Protein AF-A0A1J3DT11-F1 (afdb_monomer_lite)

Foldseek 3Di:
DQFPDDPPDDPVNQDDPQHGVGDDDDDVVSVVCVVPDDRRDPDCPPDDDDDDWDDLDPVDDTHDDDPVSNVCSVPPDDDDDPCPCVLPVVPDDPVPHD

Organism: Noccaea caerulescens (NCBI:txid107243)

Secondary structure (DSSP, 8-state):
--SSS-TT--TGGGEETTEE-PPPS--HHHHHHHHHPPPPPSS--SSPPP---B-SSTTS--BS--HHHHHHHHSPPPPPPTTHHHHT-TT--GGG--

Radius of gyration: 25.87 Å; chains: 1; bounding box: 50×26×64 Å

Sequence (98 aa):
RVSGIRSMATVSQAIEDDTWSLPRGRHPLLILLRNCLPSVPSGSLDSAQDTFLWRNTMDLPPGKFSAVKTWNSLHPHPPTVTWHNTVWFKDHIPKHAF

Structure (mmCIF, N/CA/C/O backbone):
data_AF-A0A1J3DT11-F1
#
_entry.id   AF-A0A1J3DT11-F1
#
loop_
_atom_site.group_PDB
_atom_site.id
_atom_site.type_symbol
_atom_site.label_atom_id
_atom_site.label_alt_id
_atom_site.label_comp_id
_atom_site.label_asym_id
_atom_site.label_entity_id
_atom_site.label_seq_id
_atom_site.pdbx_PDB_ins_code
_atom_site.Cartn_x
_atom_site.Cartn_y
_atom_site.Cartn_z
_atom_site.occupancy
_atom_site.B_iso_or_equiv
_atom_site.auth_seq_id
_atom_site.auth_comp_id
_atom_site.auth_asym_id
_atom_site.auth_atom_id
_atom_site.pdbx_PDB_model_num
ATOM 1 N N . ARG A 1 1 ? 12.671 17.622 -22.218 1.00 65.88 1 ARG A N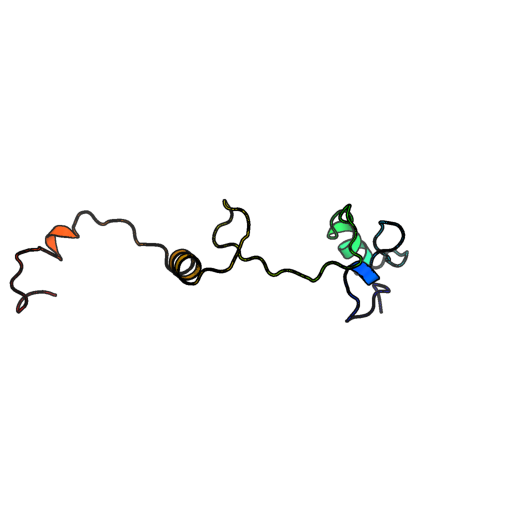 1
ATOM 2 C CA . ARG A 1 1 ? 12.029 16.651 -21.293 1.00 65.88 1 ARG A CA 1
ATOM 3 C C . ARG A 1 1 ? 13.097 15.630 -20.907 1.00 65.88 1 ARG A C 1
ATOM 5 O O . ARG A 1 1 ? 13.628 15.008 -21.811 1.00 65.88 1 ARG A O 1
ATOM 12 N N . VAL A 1 2 ? 13.497 15.534 -19.635 1.00 83.75 2 VAL A N 1
ATOM 13 C CA . VAL A 1 2 ? 14.724 14.802 -19.239 1.00 83.75 2 VAL A CA 1
ATOM 14 C C . VAL A 1 2 ? 14.531 13.281 -19.197 1.00 83.75 2 VAL A C 1
ATOM 16 O O . VAL A 1 2 ? 15.441 12.551 -19.563 1.00 83.75 2 VAL A O 1
ATOM 19 N N . SER A 1 3 ? 13.350 12.803 -18.800 1.00 85.88 3 SER A N 1
ATOM 20 C CA . SER A 1 3 ? 13.053 11.376 -18.602 1.00 85.88 3 SER A CA 1
ATOM 21 C C . SER A 1 3 ? 12.589 10.620 -19.848 1.00 85.88 3 SER A C 1
ATOM 23 O O . SER A 1 3 ? 12.342 9.431 -19.744 1.00 85.88 3 SER A O 1
ATOM 25 N N . GLY A 1 4 ? 12.392 11.270 -21.001 1.00 87.50 4 GLY A N 1
ATOM 26 C CA . GLY A 1 4 ? 11.846 10.625 -22.211 1.00 87.50 4 GLY A CA 1
ATOM 27 C C . GLY A 1 4 ? 10.359 10.227 -22.144 1.00 87.50 4 GLY A C 1
ATOM 28 O O . GLY A 1 4 ? 9.724 10.103 -23.184 1.00 87.50 4 GLY A O 1
ATOM 29 N N . ILE A 1 5 ? 9.773 10.132 -20.949 1.00 88.75 5 ILE A N 1
ATOM 30 C CA . ILE A 1 5 ? 8.385 9.705 -20.714 1.00 88.75 5 ILE A CA 1
ATOM 31 C C . ILE A 1 5 ? 7.419 10.907 -20.766 1.00 88.75 5 ILE A C 1
ATOM 33 O O . ILE A 1 5 ? 7.719 12.009 -20.279 1.00 88.75 5 ILE A O 1
ATOM 37 N N . ARG A 1 6 ? 6.236 10.723 -21.371 1.00 90.25 6 ARG A N 1
ATOM 38 C CA . ARG A 1 6 ? 5.173 11.750 -21.417 1.00 90.25 6 ARG A CA 1
ATOM 39 C C . ARG A 1 6 ? 4.565 11.947 -20.021 1.00 90.25 6 ARG A C 1
ATOM 41 O O . ARG A 1 6 ? 4.480 11.013 -19.247 1.00 90.25 6 ARG A O 1
ATOM 48 N N . SER A 1 7 ? 4.104 13.159 -19.693 1.00 88.75 7 SER A N 1
ATOM 49 C CA . SER A 1 7 ? 3.602 13.473 -18.334 1.00 88.75 7 SER A CA 1
ATOM 50 C C . SER A 1 7 ? 2.377 12.656 -17.953 1.00 88.75 7 SER A C 1
ATOM 52 O O . SER A 1 7 ? 2.155 12.443 -16.773 1.00 88.75 7 SER A O 1
ATOM 54 N N . MET A 1 8 ? 1.572 12.286 -18.946 1.00 92.38 8 MET A N 1
ATOM 55 C CA . MET A 1 8 ? 0.326 11.542 -18.777 1.00 92.38 8 MET A CA 1
ATOM 56 C C . MET A 1 8 ? 0.482 10.093 -19.263 1.00 92.38 8 MET A C 1
ATOM 58 O O . MET A 1 8 ? -0.512 9.454 -19.582 1.00 92.38 8 MET A O 1
ATOM 62 N N . ALA A 1 9 ? 1.723 9.608 -19.416 1.00 89.25 9 ALA A N 1
ATOM 63 C CA . ALA A 1 9 ? 1.952 8.208 -19.749 1.00 89.25 9 ALA A CA 1
ATOM 64 C C . ALA A 1 9 ? 1.566 7.329 -18.555 1.00 89.25 9 ALA A C 1
ATOM 66 O O . ALA A 1 9 ? 1.872 7.671 -17.410 1.00 89.25 9 ALA A O 1
ATOM 67 N N . THR A 1 10 ? 0.921 6.200 -18.829 1.00 88.62 10 THR A N 1
ATOM 68 C CA . THR A 1 10 ? 0.703 5.160 -17.819 1.00 88.62 10 THR A CA 1
ATOM 69 C C . THR A 1 10 ? 2.021 4.461 -17.487 1.00 88.62 10 THR A C 1
ATOM 71 O O . THR A 1 10 ? 3.003 4.562 -18.224 1.00 88.62 10 THR A O 1
ATOM 74 N N . VAL A 1 11 ? 2.044 3.707 -16.386 1.00 87.56 11 VAL A N 1
ATOM 75 C CA . VAL A 1 11 ? 3.207 2.876 -16.036 1.00 87.56 11 VAL A CA 1
ATOM 76 C C . VAL A 1 11 ? 3.485 1.842 -17.131 1.00 87.56 11 VAL A C 1
ATOM 78 O O . VAL A 1 11 ? 4.637 1.673 -17.513 1.00 87.56 11 VAL A O 1
ATOM 81 N N . SER A 1 12 ? 2.439 1.235 -17.707 1.00 86.88 12 SER A N 1
ATOM 82 C CA . SER A 1 12 ? 2.563 0.299 -18.834 1.00 86.88 12 SER A CA 1
ATOM 83 C C . SER A 1 12 ? 3.205 0.933 -20.069 1.00 86.88 12 SER A C 1
ATOM 85 O O . SER A 1 12 ? 4.047 0.317 -20.704 1.00 86.88 12 SER A O 1
ATOM 87 N N . GLN A 1 13 ? 2.888 2.196 -20.367 1.00 87.94 13 GLN A N 1
ATOM 88 C CA . GLN A 1 13 ? 3.496 2.944 -21.475 1.00 87.94 13 GLN A CA 1
ATOM 89 C C . GLN A 1 13 ? 4.945 3.380 -21.209 1.00 87.94 13 GLN A C 1
ATOM 91 O O . GLN A 1 13 ? 5.613 3.849 -22.129 1.00 87.94 13 GLN A O 1
ATOM 96 N N . ALA A 1 14 ? 5.414 3.296 -19.962 1.00 89.50 14 ALA A N 1
ATOM 97 C CA . ALA A 1 14 ? 6.782 3.624 -19.564 1.00 89.50 14 ALA A CA 1
ATOM 98 C C . ALA A 1 14 ? 7.690 2.382 -19.461 1.00 89.50 14 ALA A C 1
ATOM 100 O O . ALA A 1 14 ? 8.835 2.497 -19.011 1.00 89.50 14 ALA A O 1
ATOM 101 N N . ILE A 1 15 ? 7.175 1.209 -19.838 1.00 88.25 15 ILE A N 1
ATOM 102 C CA . ILE A 1 15 ? 7.877 -0.072 -19.821 1.00 88.25 15 ILE A CA 1
ATOM 103 C C . ILE A 1 15 ? 7.952 -0.601 -21.256 1.00 88.25 15 ILE A C 1
ATOM 105 O O . ILE A 1 15 ? 6.960 -0.611 -21.978 1.00 88.25 15 ILE A O 1
ATOM 109 N N . GLU A 1 16 ? 9.138 -1.044 -21.657 1.00 85.81 16 GLU A N 1
ATOM 110 C CA . GLU A 1 16 ? 9.432 -1.660 -22.951 1.00 85.81 16 GLU A CA 1
ATOM 111 C C . GLU A 1 16 ? 10.316 -2.889 -22.697 1.00 85.81 16 GLU A C 1
ATOM 113 O O . GLU A 1 16 ? 11.299 -2.797 -21.958 1.00 85.81 16 GLU A O 1
ATOM 118 N N . ASP A 1 17 ? 9.943 -4.049 -23.246 1.00 83.56 17 ASP A N 1
ATOM 119 C CA . ASP A 1 17 ? 10.672 -5.321 -23.090 1.00 83.56 17 ASP A CA 1
ATOM 120 C C . ASP A 1 17 ? 11.040 -5.672 -21.633 1.00 83.56 17 ASP A C 1
ATOM 122 O O . ASP A 1 17 ? 12.174 -6.039 -21.332 1.00 83.56 17 ASP A O 1
ATOM 126 N N . ASP A 1 18 ? 10.081 -5.530 -20.710 1.00 82.50 18 ASP A N 1
ATOM 127 C CA . ASP A 1 18 ? 10.272 -5.780 -19.267 1.00 82.50 18 ASP A CA 1
ATOM 128 C C . ASP A 1 18 ? 11.317 -4.849 -18.605 1.00 82.50 18 ASP A C 1
ATOM 130 O O . ASP A 1 18 ? 11.868 -5.126 -17.538 1.00 82.50 18 ASP A O 1
ATOM 134 N N . THR A 1 19 ? 11.591 -3.693 -19.223 1.00 87.12 19 THR A N 1
ATOM 135 C CA . THR A 1 19 ? 12.514 -2.674 -18.711 1.00 87.12 19 THR A CA 1
ATOM 136 C C . THR A 1 19 ? 11.910 -1.272 -18.746 1.00 87.12 19 THR A C 1
ATOM 138 O O . THR A 1 19 ? 11.063 -0.948 -19.572 1.00 87.12 19 THR A O 1
ATOM 141 N N . TRP A 1 20 ? 12.341 -0.395 -17.835 1.00 88.56 20 TRP A N 1
ATOM 142 C CA . TRP A 1 20 ? 11.911 1.005 -17.844 1.00 88.56 20 TRP A CA 1
ATOM 143 C C . TRP A 1 20 ? 12.473 1.747 -19.065 1.00 88.56 20 TRP A C 1
ATOM 145 O O . TRP A 1 20 ? 13.694 1.824 -19.237 1.00 88.56 20 TRP A O 1
ATOM 155 N N . SER A 1 21 ? 11.603 2.382 -19.855 1.00 89.50 21 SER A N 1
ATOM 156 C CA . SER A 1 21 ? 11.954 3.120 -21.076 1.00 89.50 21 SER A CA 1
ATOM 157 C C . SER A 1 21 ? 12.599 4.486 -20.759 1.00 89.50 21 SER A C 1
ATOM 159 O O . SER A 1 21 ? 12.029 5.557 -20.998 1.00 89.50 21 SER A O 1
ATOM 161 N N . LEU A 1 22 ? 13.787 4.478 -20.151 1.00 88.69 22 LEU A N 1
ATOM 162 C CA . LEU A 1 22 ? 14.519 5.683 -19.752 1.00 88.69 22 LEU A CA 1
ATOM 163 C C . LEU A 1 22 ? 15.627 6.039 -20.758 1.00 88.69 22 LEU A C 1
ATOM 165 O O . LEU A 1 22 ? 16.413 5.172 -21.146 1.00 88.69 22 LEU A O 1
ATOM 169 N N . PRO A 1 23 ? 15.800 7.329 -21.111 1.00 88.19 23 PRO A N 1
ATOM 170 C CA . PRO A 1 23 ? 16.904 7.784 -21.939 1.00 88.19 23 PRO A CA 1
ATOM 171 C C . PRO A 1 23 ? 18.255 7.400 -21.350 1.00 88.19 23 PRO A C 1
ATOM 173 O O . PRO A 1 23 ? 18.473 7.441 -20.133 1.00 88.19 23 PRO A O 1
ATOM 176 N N . ARG A 1 24 ? 19.210 7.101 -22.228 1.00 82.50 24 ARG A N 1
ATOM 177 C CA . ARG A 1 24 ? 20.613 6.944 -21.844 1.00 82.50 24 ARG A CA 1
ATOM 178 C C . ARG A 1 24 ? 21.202 8.315 -21.512 1.00 82.50 24 ARG A C 1
ATOM 180 O O . ARG A 1 24 ? 20.900 9.309 -22.162 1.00 82.50 24 ARG A O 1
ATOM 187 N N . GLY A 1 25 ? 22.036 8.375 -20.478 1.00 86.19 25 GLY A N 1
ATOM 188 C CA . GLY A 1 25 ? 22.665 9.626 -20.054 1.00 86.19 25 GLY A CA 1
ATOM 189 C C . GLY A 1 25 ? 22.963 9.687 -18.561 1.00 86.19 25 GLY A C 1
ATOM 190 O O . GLY A 1 25 ? 22.470 8.869 -17.780 1.00 86.19 25 GLY A O 1
ATOM 191 N N . ARG A 1 26 ? 23.779 10.676 -18.184 1.00 89.44 26 ARG A N 1
ATOM 192 C CA . ARG A 1 26 ? 24.252 10.926 -16.810 1.00 89.44 26 ARG A CA 1
ATOM 193 C C . ARG A 1 26 ? 23.611 12.156 -16.164 1.00 89.44 26 ARG A C 1
ATOM 195 O O . ARG A 1 26 ? 24.126 12.670 -15.179 1.00 89.44 26 ARG A O 1
ATOM 202 N N . HIS A 1 27 ? 22.506 12.650 -16.721 1.00 93.00 27 HIS A N 1
ATOM 203 C CA . HIS A 1 27 ? 21.774 13.745 -16.095 1.00 93.00 27 HIS A CA 1
ATOM 204 C C . HIS A 1 27 ? 21.375 13.331 -14.663 1.00 93.00 27 HIS A C 1
ATOM 206 O O . HIS A 1 27 ? 20.832 12.233 -14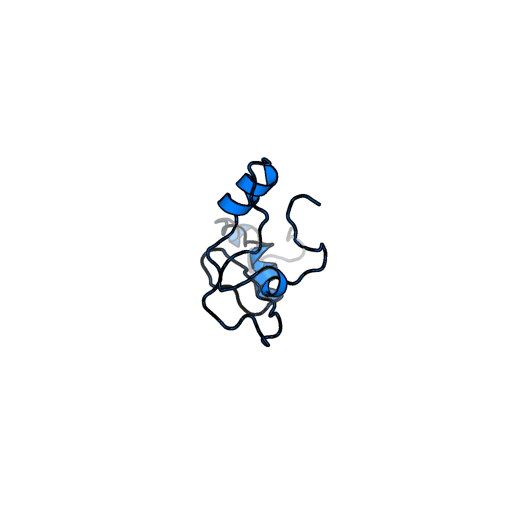.512 1.00 93.00 27 HIS A O 1
ATOM 212 N N . PRO A 1 28 ? 21.577 14.167 -13.627 1.00 93.75 28 PRO A N 1
ATOM 213 C CA . PRO A 1 28 ? 21.315 13.790 -12.233 1.00 93.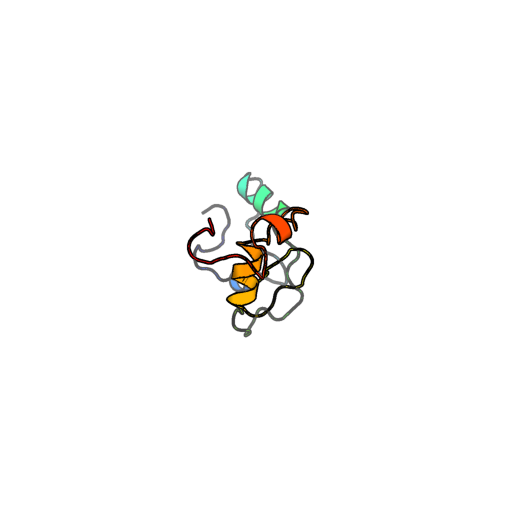75 28 PRO A CA 1
ATOM 214 C C . PRO A 1 28 ? 19.916 13.201 -11.999 1.00 93.75 28 PRO A C 1
ATOM 216 O O . PRO A 1 28 ? 19.781 12.164 -11.361 1.00 93.75 28 PRO A O 1
ATOM 219 N N . LEU A 1 29 ? 18.882 13.789 -12.612 1.00 91.69 29 LEU A N 1
ATOM 220 C CA . LEU A 1 29 ? 17.513 13.247 -12.568 1.00 91.69 29 LEU A CA 1
ATOM 221 C C . LEU A 1 29 ? 17.371 11.831 -13.155 1.00 91.69 29 LEU A C 1
ATOM 223 O O . LEU A 1 29 ? 16.593 11.043 -12.635 1.00 91.69 29 LEU A O 1
ATOM 227 N N . LEU A 1 30 ? 18.102 11.487 -14.222 1.00 92.25 30 LEU A N 1
ATOM 228 C CA . LEU A 1 30 ? 18.061 10.134 -14.794 1.00 92.25 30 LEU A CA 1
ATOM 229 C C . LEU A 1 30 ? 18.745 9.120 -13.876 1.00 92.25 30 LEU A C 1
ATOM 231 O O . LEU A 1 30 ? 18.294 7.984 -13.782 1.00 92.25 30 LEU A O 1
ATOM 235 N N . ILE A 1 31 ? 19.818 9.531 -13.198 1.00 92.25 31 ILE A N 1
ATOM 236 C CA . ILE A 1 31 ? 20.492 8.702 -12.193 1.00 92.25 31 ILE A CA 1
ATOM 237 C C . ILE A 1 31 ? 19.550 8.469 -11.007 1.00 92.25 31 ILE A C 1
ATOM 239 O O . ILE A 1 31 ? 19.364 7.327 -10.601 1.00 92.25 31 ILE A O 1
ATOM 243 N N . LEU A 1 32 ? 18.898 9.528 -10.516 1.00 93.12 32 LEU A N 1
ATOM 244 C CA . LEU A 1 32 ? 17.909 9.433 -9.442 1.00 93.12 32 LEU A CA 1
ATOM 245 C C . LEU A 1 32 ? 16.771 8.473 -9.807 1.00 93.12 32 LEU A C 1
ATOM 247 O O . LEU A 1 32 ? 16.468 7.576 -9.030 1.00 93.12 32 LEU A O 1
ATOM 251 N N . LEU A 1 33 ? 16.183 8.616 -11.000 1.00 90.88 33 LEU A N 1
ATOM 252 C CA . LEU A 1 33 ? 15.114 7.727 -11.460 1.00 90.88 33 LEU A CA 1
ATOM 253 C C . LEU A 1 33 ? 15.558 6.262 -11.476 1.00 90.88 33 LEU A C 1
ATOM 255 O O . LEU A 1 33 ? 14.858 5.419 -10.930 1.00 90.88 33 LEU A O 1
ATOM 259 N N . ARG A 1 34 ? 16.735 5.954 -12.031 1.00 89.12 34 ARG A N 1
ATOM 260 C CA . ARG A 1 34 ? 17.256 4.575 -12.054 1.00 89.12 34 ARG A CA 1
ATOM 261 C C . ARG A 1 34 ? 17.502 4.006 -10.655 1.00 89.12 34 ARG A C 1
ATOM 263 O O . ARG A 1 34 ? 17.318 2.815 -10.462 1.00 89.12 34 ARG A O 1
ATOM 270 N N . ASN A 1 35 ? 17.901 4.845 -9.700 1.00 91.69 35 ASN A N 1
ATOM 271 C CA . ASN A 1 35 ? 18.150 4.419 -8.322 1.00 91.69 35 ASN A CA 1
ATOM 272 C C . ASN A 1 35 ? 16.860 4.208 -7.517 1.00 91.69 35 ASN A C 1
ATOM 274 O O . ASN A 1 35 ? 16.861 3.441 -6.559 1.00 91.69 35 ASN A O 1
ATOM 278 N N . CYS A 1 36 ? 15.784 4.920 -7.859 1.00 92.62 36 CYS A N 1
ATOM 279 C CA . CYS A 1 36 ? 14.531 4.894 -7.104 1.00 92.62 36 CYS A CA 1
ATOM 280 C C . CYS A 1 36 ? 13.469 3.968 -7.704 1.00 92.62 36 CYS A C 1
ATOM 282 O O . CYS A 1 36 ? 12.535 3.594 -6.995 1.00 92.62 36 CYS A O 1
ATOM 284 N N . LEU A 1 37 ? 13.558 3.638 -8.994 1.00 89.50 37 LEU A N 1
ATOM 285 C CA . LEU A 1 37 ? 12.573 2.776 -9.635 1.00 89.50 37 LEU A CA 1
ATOM 286 C C . LEU A 1 37 ? 12.744 1.324 -9.170 1.00 89.50 37 LEU A C 1
ATOM 288 O O . LEU A 1 37 ? 13.861 0.803 -9.180 1.00 89.50 37 LEU A O 1
ATOM 292 N N . PRO A 1 38 ? 11.648 0.653 -8.782 1.00 89.38 38 PRO A N 1
ATOM 293 C CA . PRO A 1 38 ? 11.690 -0.762 -8.456 1.00 89.38 38 PRO A CA 1
ATOM 294 C C . PRO A 1 38 ? 11.926 -1.603 -9.718 1.00 89.38 38 PRO A C 1
ATOM 296 O O . PRO A 1 38 ? 11.788 -1.120 -10.848 1.00 89.38 38 PRO A O 1
ATOM 299 N N . SER A 1 39 ? 12.236 -2.887 -9.521 1.00 86.06 39 SER A N 1
ATOM 300 C CA . SER A 1 39 ? 12.195 -3.866 -10.611 1.00 86.06 39 SER A CA 1
ATOM 301 C C . SER A 1 39 ? 10.827 -3.821 -11.289 1.00 86.06 39 SER A C 1
ATOM 303 O O . SER A 1 39 ? 9.808 -3.665 -10.608 1.00 86.06 39 SER A O 1
ATOM 305 N N . VAL A 1 40 ? 10.812 -3.946 -12.618 1.00 84.19 40 VAL A N 1
ATOM 306 C CA . VAL A 1 40 ? 9.565 -3.998 -13.383 1.00 84.19 40 VAL A CA 1
ATOM 307 C C . VAL A 1 40 ? 8.714 -5.157 -12.841 1.00 84.19 40 VAL A C 1
ATOM 309 O O . VAL A 1 40 ? 9.264 -6.230 -12.565 1.00 84.19 40 VAL A O 1
ATOM 312 N N . PRO A 1 41 ? 7.410 -4.943 -12.581 1.00 71.56 41 PRO A N 1
ATOM 313 C CA . PRO A 1 41 ? 6.548 -6.004 -12.086 1.00 71.56 41 PRO A CA 1
ATOM 314 C C . PRO A 1 41 ? 6.462 -7.130 -13.116 1.00 71.56 41 PRO A C 1
ATOM 316 O O . PRO A 1 41 ? 6.058 -6.898 -14.251 1.00 71.56 41 PRO A O 1
ATOM 319 N N . SER A 1 42 ? 6.783 -8.355 -12.704 1.00 63.06 42 SER A N 1
ATOM 320 C CA . SER A 1 42 ? 6.583 -9.549 -13.521 1.00 63.06 42 SER A CA 1
ATOM 321 C C . SER A 1 42 ? 5.086 -9.855 -13.608 1.00 63.06 42 SER A C 1
ATOM 323 O O . SER A 1 42 ? 4.500 -10.508 -12.746 1.00 63.06 42 SER A O 1
ATOM 325 N N . GLY A 1 43 ? 4.432 -9.322 -14.633 1.00 63.44 43 GLY A N 1
ATOM 326 C CA . GLY A 1 43 ? 3.007 -9.516 -14.865 1.00 63.44 43 GLY A CA 1
ATOM 327 C C . GLY A 1 43 ? 2.510 -8.698 -16.046 1.00 63.44 43 GLY A C 1
ATOM 328 O O . GLY A 1 43 ? 3.103 -7.683 -16.401 1.00 63.44 43 GLY A O 1
ATOM 329 N N . SER A 1 44 ? 1.409 -9.141 -16.655 1.00 58.91 44 SER A N 1
ATOM 330 C CA . SER A 1 44 ? 0.727 -8.386 -17.708 1.00 58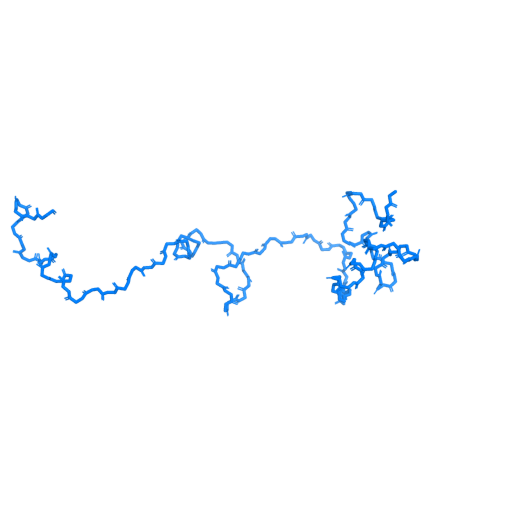.91 44 SER A CA 1
ATOM 331 C C . SER A 1 44 ? 0.221 -7.063 -17.131 1.00 58.91 44 SER A C 1
ATOM 333 O O . SER A 1 44 ? -0.878 -6.993 -16.585 1.00 58.91 44 SER A O 1
ATOM 335 N N . LEU A 1 45 ? 1.029 -6.006 -17.243 1.00 64.50 45 LEU A N 1
ATOM 336 C CA . LEU A 1 45 ? 0.565 -4.626 -17.091 1.00 64.50 45 LEU A CA 1
ATOM 337 C C . LEU A 1 45 ? -0.460 -4.259 -18.173 1.00 64.50 45 LEU A C 1
ATOM 339 O O . LEU A 1 45 ? -1.145 -3.245 -18.053 1.00 64.50 45 LEU A O 1
ATOM 343 N N . ASP A 1 46 ? -0.575 -5.086 -19.211 1.00 64.38 46 ASP A N 1
ATOM 344 C CA . ASP A 1 46 ? -1.589 -4.951 -20.235 1.00 64.38 46 ASP A CA 1
ATOM 345 C C . ASP A 1 46 ? -2.916 -5.560 -19.772 1.00 64.38 46 ASP A C 1
ATOM 347 O O . ASP A 1 46 ? -3.025 -6.750 -19.472 1.00 64.38 46 ASP A O 1
ATOM 351 N N . SER A 1 47 ? -3.936 -4.701 -19.768 1.00 65.06 47 SER A N 1
ATOM 352 C CA . SER A 1 47 ? -5.372 -4.976 -19.622 1.00 65.06 47 SER A CA 1
ATOM 353 C C . SER A 1 47 ? -5.989 -4.998 -18.218 1.00 65.06 47 SER A C 1
ATOM 355 O O . SER A 1 47 ? -7.221 -4.994 -18.134 1.00 65.06 47 SER A O 1
ATOM 357 N N . ALA A 1 48 ? -5.228 -4.974 -17.123 1.00 73.62 48 ALA A N 1
ATOM 358 C CA . ALA A 1 48 ? -5.834 -4.856 -15.793 1.00 73.62 48 ALA A CA 1
ATOM 359 C C . ALA A 1 48 ? -6.205 -3.392 -15.486 1.00 73.62 48 ALA A C 1
ATOM 361 O O . ALA A 1 48 ? -5.406 -2.486 -15.701 1.00 73.62 48 ALA A O 1
ATOM 362 N N . GLN A 1 49 ? -7.419 -3.150 -14.980 1.00 81.38 49 GLN A N 1
ATOM 363 C CA . GLN A 1 49 ? -7.778 -1.834 -14.441 1.00 81.38 49 GLN A CA 1
ATOM 364 C C . GLN A 1 49 ? -7.030 -1.580 -13.129 1.00 81.38 49 GLN A C 1
ATOM 366 O O . GLN A 1 49 ? -6.926 -2.479 -12.291 1.00 81.38 49 GLN A O 1
ATOM 371 N N . ASP A 1 50 ? -6.571 -0.344 -12.930 1.00 84.12 50 ASP A N 1
ATOM 372 C CA . ASP A 1 50 ? -5.963 0.078 -11.670 1.00 84.12 50 ASP A CA 1
ATOM 373 C C . ASP A 1 50 ? -6.935 -0.131 -10.500 1.00 84.12 50 ASP A C 1
ATOM 375 O O . ASP A 1 50 ? -8.108 0.252 -10.555 1.00 84.12 50 ASP A O 1
ATOM 379 N N . THR A 1 51 ? -6.440 -0.714 -9.406 1.00 86.31 51 THR A N 1
ATOM 380 C CA . THR A 1 51 ? -7.226 -0.919 -8.185 1.00 86.31 51 THR A CA 1
ATOM 381 C C . THR A 1 51 ? -6.685 -0.089 -7.034 1.00 86.31 51 THR A C 1
ATOM 383 O O . THR A 1 51 ? -5.498 -0.148 -6.713 1.00 86.31 51 THR A O 1
ATOM 386 N N . PHE A 1 52 ? -7.575 0.622 -6.345 1.00 89.50 52 PHE A N 1
ATOM 387 C CA . PHE A 1 52 ? -7.229 1.368 -5.141 1.00 89.50 52 PHE A CA 1
ATOM 388 C C . PHE A 1 52 ? -7.188 0.445 -3.922 1.00 89.50 52 PHE A C 1
ATOM 390 O O . PHE A 1 52 ? -8.172 -0.229 -3.605 1.00 89.50 52 PHE A O 1
ATOM 397 N N . LEU A 1 53 ? -6.064 0.456 -3.206 1.00 92.50 53 LEU A N 1
ATOM 398 C CA . LEU A 1 53 ? -5.898 -0.243 -1.935 1.00 92.50 53 LEU A CA 1
ATOM 399 C C . LEU A 1 53 ? -5.642 0.762 -0.807 1.00 92.50 53 LEU A C 1
ATOM 401 O O . LEU A 1 53 ? -4.988 1.785 -0.993 1.00 92.50 53 LEU A O 1
ATOM 405 N N . TRP A 1 54 ? -6.149 0.448 0.379 1.00 94.06 54 TRP A N 1
ATOM 406 C CA . TRP A 1 54 ? -6.071 1.264 1.583 1.00 94.06 54 TRP A CA 1
ATOM 407 C C . TRP A 1 54 ? -5.319 0.528 2.690 1.00 94.06 54 TRP A C 1
ATOM 409 O O . TRP A 1 54 ? -5.610 -0.634 2.982 1.00 94.06 54 TRP A O 1
ATOM 419 N N . ARG A 1 55 ? -4.382 1.207 3.353 1.00 93.38 55 ARG A N 1
ATOM 420 C CA . ARG A 1 55 ? -3.596 0.648 4.460 1.00 93.38 55 ARG A CA 1
ATOM 421 C C . ARG A 1 55 ? -3.782 1.507 5.708 1.00 93.38 55 ARG A C 1
ATOM 423 O O . ARG A 1 55 ? -3.470 2.688 5.687 1.00 93.38 55 ARG A O 1
ATOM 430 N N . ASN A 1 56 ? -4.279 0.899 6.788 1.00 89.25 56 ASN A N 1
ATOM 431 C CA . ASN A 1 56 ? -4.515 1.595 8.062 1.00 89.25 56 ASN A CA 1
ATOM 432 C C . ASN A 1 56 ? -3.319 1.527 9.021 1.00 89.25 56 ASN A C 1
ATOM 434 O O . ASN A 1 56 ? -3.164 2.415 9.851 1.00 89.25 56 ASN A O 1
ATOM 438 N N . THR A 1 57 ? -2.505 0.474 8.933 1.00 86.25 57 THR A N 1
ATOM 439 C CA . THR A 1 57 ? -1.311 0.259 9.762 1.00 86.25 57 THR A CA 1
ATOM 440 C C . THR A 1 57 ? -0.209 -0.366 8.913 1.00 86.25 57 THR A C 1
ATOM 442 O O . THR A 1 57 ? -0.496 -1.038 7.921 1.00 86.25 57 THR A O 1
ATOM 445 N N . MET A 1 58 ? 1.052 -0.141 9.282 1.00 86.38 58 MET A N 1
ATOM 446 C CA . MET A 1 58 ? 2.201 -0.675 8.539 1.00 86.38 58 MET A CA 1
ATOM 447 C C . MET A 1 58 ? 2.327 -2.198 8.643 1.00 86.38 58 MET A C 1
ATOM 449 O O . MET A 1 58 ? 2.840 -2.828 7.722 1.00 86.38 58 MET A O 1
ATOM 453 N N . ASP A 1 59 ? 1.796 -2.778 9.718 1.00 88.06 59 ASP A N 1
ATOM 454 C CA . ASP A 1 59 ? 1.907 -4.208 10.024 1.00 88.06 59 ASP A CA 1
ATOM 455 C C . ASP A 1 59 ? 0.918 -5.071 9.231 1.00 88.06 59 ASP A C 1
ATOM 457 O O . ASP A 1 59 ? 1.037 -6.294 9.195 1.00 88.06 59 ASP A O 1
ATOM 461 N N . LEU A 1 60 ? -0.084 -4.446 8.604 1.00 86.12 60 LEU A N 1
ATOM 462 C CA . LEU A 1 60 ? -1.131 -5.144 7.870 1.00 86.12 60 LEU A CA 1
ATOM 463 C C . LEU A 1 60 ? -1.013 -4.916 6.356 1.00 86.12 60 LEU A C 1
ATOM 465 O O . LEU A 1 60 ? -0.666 -3.819 5.892 1.00 86.12 60 LEU A O 1
ATOM 469 N N . PRO A 1 61 ? -1.353 -5.935 5.545 1.00 89.75 61 PRO A N 1
ATOM 470 C CA . PRO A 1 61 ? -1.437 -5.761 4.107 1.00 89.75 61 PRO A CA 1
ATOM 471 C C . PRO A 1 61 ? -2.515 -4.720 3.751 1.00 89.75 61 PRO A C 1
ATOM 473 O O . PRO A 1 61 ? -3.518 -4.578 4.461 1.00 89.75 61 PRO A O 1
ATOM 476 N N . PRO A 1 62 ? -2.317 -3.969 2.655 1.00 92.50 62 PRO A N 1
ATOM 477 C CA . PRO A 1 62 ? -3.302 -3.014 2.178 1.00 92.50 62 PRO A CA 1
ATOM 478 C C . PRO A 1 62 ? -4.539 -3.772 1.664 1.00 92.50 62 PRO A C 1
ATOM 480 O O . PRO A 1 62 ? -4.432 -4.886 1.152 1.00 92.50 62 PRO A O 1
ATOM 483 N N . GLY A 1 63 ? -5.724 -3.185 1.805 1.00 92.25 63 GLY A N 1
ATOM 484 C CA . GLY A 1 63 ? -6.990 -3.830 1.456 1.00 92.25 63 GLY A CA 1
ATOM 485 C C . GLY A 1 63 ? -8.082 -2.833 1.085 1.00 92.25 63 GLY A C 1
ATOM 486 O O . GLY A 1 63 ? -7.803 -1.727 0.636 1.00 92.25 63 GLY A O 1
ATOM 487 N N . LYS A 1 64 ? -9.350 -3.210 1.264 1.00 93.25 64 LYS A N 1
ATOM 488 C CA . LYS A 1 64 ? -10.476 -2.299 1.004 1.00 93.25 64 LYS A CA 1
ATOM 489 C C . LYS A 1 64 ? -10.542 -1.191 2.057 1.00 93.25 64 LYS A C 1
ATOM 491 O O . LYS A 1 64 ? -10.264 -1.424 3.237 1.00 93.25 64 LYS A O 1
ATOM 496 N N . PHE A 1 65 ? -10.965 -0.004 1.631 1.00 93.81 65 PHE A N 1
ATOM 497 C CA . PHE A 1 65 ? -11.226 1.115 2.531 1.00 93.81 65 PHE A CA 1
ATOM 498 C C . PHE A 1 65 ? -12.284 0.751 3.583 1.00 93.81 65 PHE A C 1
ATOM 500 O O . PHE A 1 65 ? -13.261 0.058 3.298 1.00 93.81 65 PHE A O 1
ATOM 507 N N . SER A 1 66 ? -12.097 1.240 4.808 1.00 92.88 66 SER A N 1
ATOM 508 C CA . SER A 1 66 ? -13.068 1.114 5.893 1.00 92.88 66 SER A CA 1
ATOM 509 C C . SER A 1 66 ? -13.018 2.368 6.749 1.00 92.88 66 SER A C 1
ATOM 511 O O . SER A 1 66 ? -12.012 2.616 7.408 1.00 92.88 66 SER A O 1
ATOM 513 N N . ALA A 1 67 ? -14.120 3.121 6.778 1.00 95.12 67 ALA A N 1
ATOM 514 C CA . ALA A 1 67 ? -14.218 4.351 7.561 1.00 95.12 67 ALA A CA 1
ATOM 515 C C . ALA A 1 67 ? -13.906 4.121 9.049 1.00 95.12 67 ALA A C 1
ATOM 517 O O . ALA A 1 67 ? -13.166 4.898 9.640 1.00 95.12 67 ALA A O 1
ATOM 518 N N . VAL A 1 68 ? -14.390 3.016 9.631 1.00 93.69 68 VAL A N 1
ATOM 519 C CA . VAL A 1 68 ? -14.135 2.661 11.038 1.00 93.69 68 VAL A CA 1
ATOM 520 C C . VAL A 1 68 ? -12.647 2.414 11.290 1.00 93.69 68 VAL A C 1
ATOM 522 O O . VAL A 1 68 ? -12.081 2.954 12.237 1.00 93.69 68 V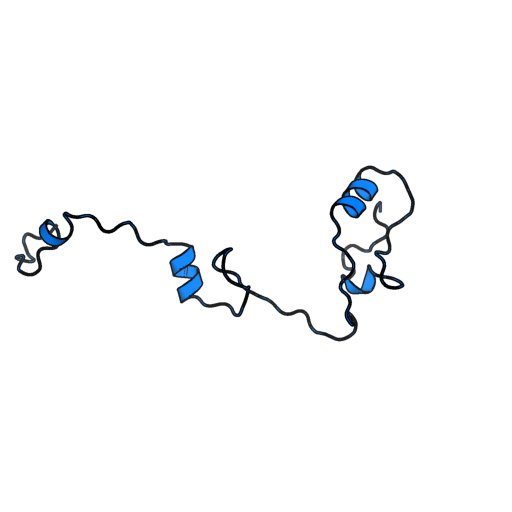AL A O 1
ATOM 525 N N . LYS A 1 69 ? -11.985 1.625 10.432 1.00 91.88 69 LYS A N 1
ATOM 526 C CA . LYS A 1 69 ? -10.547 1.349 10.589 1.00 91.88 69 LYS A CA 1
ATOM 527 C C . LYS A 1 69 ? -9.709 2.614 10.402 1.00 91.88 69 LYS A C 1
ATOM 529 O O . LYS A 1 69 ? -8.773 2.825 11.167 1.00 91.88 69 LYS A O 1
ATOM 534 N N . THR A 1 70 ? -10.077 3.459 9.439 1.00 93.50 70 THR A N 1
ATOM 535 C CA . THR A 1 70 ? -9.424 4.751 9.205 1.00 93.50 70 THR A CA 1
ATOM 536 C C . THR A 1 70 ? -9.587 5.673 10.407 1.00 93.50 70 THR A C 1
ATOM 538 O O . THR A 1 70 ? -8.603 6.234 10.875 1.00 93.50 70 THR A O 1
ATOM 541 N N . TRP A 1 71 ? -10.801 5.787 10.954 1.00 94.06 71 TRP A N 1
ATOM 542 C CA . TRP A 1 71 ? -11.069 6.603 12.136 1.00 94.06 71 TRP A CA 1
ATOM 543 C C . TRP A 1 71 ? -10.222 6.167 13.330 1.00 94.06 71 TRP A C 1
ATOM 545 O O . TRP A 1 71 ? -9.579 7.008 13.948 1.00 94.06 71 TRP A O 1
ATOM 555 N N . ASN A 1 72 ? -10.163 4.861 13.604 1.00 92.00 72 ASN A N 1
ATOM 556 C CA . ASN A 1 72 ? -9.376 4.313 14.710 1.00 92.00 72 ASN A CA 1
ATOM 557 C C . ASN A 1 72 ? -7.861 4.491 14.514 1.00 92.00 72 ASN A C 1
ATOM 559 O O . ASN A 1 72 ? -7.142 4.643 15.494 1.00 92.00 72 ASN A O 1
ATOM 563 N N . SER A 1 73 ? -7.374 4.467 13.268 1.00 91.06 73 SER A N 1
ATOM 564 C CA . SER A 1 73 ? -5.963 4.737 12.954 1.00 91.06 73 SER A CA 1
ATOM 565 C C . SER A 1 73 ? -5.612 6.219 13.142 1.00 91.06 73 SER A C 1
ATOM 567 O O . SER A 1 73 ? -4.566 6.541 13.699 1.00 91.06 73 SER A O 1
ATOM 569 N N . LEU A 1 74 ? -6.515 7.125 12.750 1.00 92.44 74 LEU A N 1
ATOM 570 C CA . LEU A 1 74 ? -6.352 8.571 12.943 1.00 92.44 74 LEU A CA 1
ATOM 571 C C . LEU A 1 74 ? -6.527 9.007 14.406 1.00 92.44 74 LEU A C 1
ATOM 573 O O . LEU A 1 74 ? -5.924 9.991 14.825 1.00 92.44 74 LEU A O 1
ATOM 577 N N . HIS A 1 75 ? -7.338 8.278 15.174 1.00 93.25 75 HIS A N 1
ATOM 578 C CA . HIS A 1 75 ? -7.666 8.570 16.569 1.00 93.25 75 HIS A CA 1
ATOM 579 C C . HIS A 1 75 ? -7.325 7.360 17.450 1.00 93.25 75 HIS A C 1
ATOM 581 O O . HIS A 1 75 ? -8.227 6.633 17.887 1.00 93.25 75 HIS A O 1
ATOM 587 N N . PRO A 1 76 ? -6.028 7.103 17.701 1.00 89.81 76 PRO A N 1
ATOM 588 C CA . PRO A 1 76 ? -5.624 6.025 18.589 1.00 89.81 76 PRO A CA 1
ATOM 589 C C . PRO A 1 76 ? -6.224 6.250 19.978 1.00 89.81 76 PRO A C 1
ATOM 591 O O . PRO A 1 76 ? -6.238 7.371 20.492 1.00 89.81 76 PRO A O 1
ATOM 594 N N . HIS A 1 77 ? -6.739 5.180 20.586 1.00 86.06 77 HIS A N 1
ATOM 595 C CA . HIS A 1 77 ? -7.316 5.285 21.921 1.00 86.06 77 HIS A CA 1
ATOM 596 C C . HIS A 1 77 ? -6.234 5.705 22.923 1.00 86.06 77 HIS A C 1
ATOM 598 O O . HIS A 1 77 ? -5.134 5.140 22.901 1.00 86.06 77 HIS A O 1
ATOM 604 N N . PRO A 1 78 ? -6.530 6.667 23.813 1.00 85.31 78 PRO A N 1
ATOM 605 C CA . PRO A 1 78 ? -5.615 7.006 24.885 1.00 85.31 78 PRO A CA 1
ATOM 606 C C . PRO A 1 78 ? -5.416 5.792 25.805 1.00 85.31 78 PRO A C 1
ATOM 608 O O . PRO A 1 78 ? -6.307 4.941 25.916 1.00 85.31 78 PRO A O 1
ATOM 611 N N . PRO A 1 79 ? -4.260 5.697 26.482 1.00 88.69 79 PRO A N 1
ATOM 612 C CA . PRO A 1 79 ? -4.026 4.630 27.441 1.00 88.69 79 PRO A CA 1
ATOM 613 C C . PRO A 1 79 ? -5.089 4.667 28.542 1.00 88.69 79 PRO A C 1
ATOM 615 O O . PRO A 1 79 ? -5.520 5.736 28.982 1.00 88.69 79 PRO A O 1
ATOM 618 N N . THR A 1 80 ? -5.500 3.490 29.013 1.00 88.56 80 THR A N 1
ATOM 619 C CA . THR A 1 80 ? -6.426 3.395 30.140 1.00 88.56 80 THR A CA 1
ATOM 620 C C . THR A 1 80 ? -5.766 3.970 31.388 1.00 88.56 80 THR A C 1
ATOM 622 O O . THR A 1 80 ? -4.739 3.480 31.853 1.00 88.56 80 THR A O 1
ATOM 625 N N . VAL A 1 81 ? -6.366 5.019 31.943 1.00 88.69 81 VAL A N 1
ATOM 626 C CA . VAL A 1 81 ? -5.894 5.663 33.172 1.00 88.69 81 VAL A CA 1
ATOM 627 C C . VAL A 1 81 ? -6.474 4.960 34.392 1.00 88.69 81 VAL A C 1
ATOM 629 O O . VAL A 1 81 ? -7.654 4.642 34.412 1.00 88.69 81 VAL A O 1
ATOM 632 N N . THR A 1 82 ? -5.690 4.721 35.439 1.00 88.69 82 THR A N 1
ATOM 633 C CA . THR A 1 82 ? -6.150 3.989 36.640 1.00 88.69 82 THR A CA 1
ATOM 634 C C . THR A 1 82 ? -7.280 4.689 37.394 1.00 88.69 82 THR A C 1
ATOM 636 O O . THR A 1 82 ? -8.108 4.037 38.022 1.00 88.69 82 THR A O 1
ATOM 639 N N . TRP A 1 83 ? -7.350 6.014 37.292 1.00 86.19 83 TRP A N 1
ATOM 640 C CA . TRP A 1 83 ? -8.328 6.853 37.982 1.00 86.19 83 TRP A CA 1
ATOM 641 C C . TRP A 1 83 ? -9.673 6.988 37.252 1.00 86.19 83 TRP A C 1
ATOM 643 O O . TRP A 1 83 ? -10.568 7.654 37.771 1.00 86.19 83 TRP A O 1
ATOM 653 N N . HIS A 1 84 ? -9.855 6.366 36.077 1.00 85.31 84 HIS A N 1
ATOM 654 C CA . HIS A 1 84 ? -11.088 6.519 35.291 1.00 85.31 84 HIS A CA 1
ATOM 655 C C . HIS A 1 84 ? -12.346 6.150 36.092 1.00 85.31 84 HIS A C 1
ATOM 657 O O . HIS A 1 84 ? -13.335 6.870 36.029 1.00 85.31 84 HIS A O 1
ATOM 663 N N . ASN A 1 85 ? -12.289 5.092 36.907 1.00 82.69 85 ASN A N 1
ATOM 664 C CA . ASN A 1 85 ? -13.411 4.659 37.747 1.00 82.69 85 ASN A CA 1
ATOM 665 C C . ASN A 1 85 ? -13.749 5.642 38.876 1.00 82.69 85 ASN A C 1
ATOM 667 O O . ASN A 1 85 ? -14.875 5.644 39.365 1.00 82.69 85 ASN A O 1
ATOM 671 N N . THR A 1 86 ? -12.787 6.463 39.300 1.00 82.25 86 THR A N 1
ATOM 672 C CA . THR A 1 86 ? -13.000 7.494 40.322 1.00 82.25 86 THR A CA 1
ATOM 673 C C . THR A 1 86 ? -13.676 8.723 39.722 1.00 82.25 86 THR A C 1
ATOM 675 O O . THR A 1 86 ? -14.545 9.313 40.354 1.00 82.25 86 THR A O 1
ATOM 678 N N . VAL A 1 87 ? -13.288 9.108 38.502 1.00 81.88 87 VAL A N 1
ATOM 679 C CA . VAL A 1 87 ? -13.840 10.286 37.812 1.00 81.88 87 VAL A CA 1
ATOM 680 C C . VAL A 1 87 ? -15.201 9.978 37.185 1.00 81.88 87 VAL A C 1
ATOM 682 O O . VAL A 1 87 ? -16.149 10.730 37.381 1.00 81.88 87 VAL A O 1
ATOM 685 N N . TRP A 1 88 ? -15.328 8.843 36.497 1.00 83.00 88 TRP A N 1
ATOM 686 C CA . TRP A 1 88 ? -16.585 8.347 35.925 1.00 83.00 88 TRP A CA 1
ATOM 687 C C . TRP A 1 88 ? -17.183 7.251 36.802 1.00 83.00 88 TRP A C 1
ATOM 689 O O . TRP A 1 88 ? -17.449 6.134 36.355 1.00 83.00 88 TRP A O 1
ATOM 699 N N . PHE A 1 89 ? -17.371 7.569 38.082 1.00 82.81 89 PHE A N 1
ATOM 700 C CA . PHE A 1 89 ? -17.975 6.648 39.033 1.00 82.81 89 PHE A CA 1
ATOM 701 C C . PHE A 1 89 ? -19.393 6.268 38.583 1.00 82.81 89 PHE A C 1
ATOM 703 O O . PHE A 1 89 ? -20.227 7.129 38.304 1.00 82.81 89 PHE A O 1
ATOM 710 N N . LYS A 1 90 ? -19.678 4.967 38.476 1.00 81.62 90 LYS A N 1
ATOM 711 C CA . LYS A 1 90 ? -20.927 4.480 37.868 1.00 81.62 90 LYS A CA 1
ATOM 712 C C . LYS A 1 90 ? -22.176 4.903 38.646 1.00 81.62 90 LYS A C 1
ATOM 714 O O . LYS A 1 90 ? -23.191 5.197 38.026 1.00 81.62 90 LYS A O 1
ATOM 719 N N . ASP A 1 91 ? -22.064 5.003 39.968 1.00 84.12 91 ASP A N 1
ATOM 720 C CA . ASP A 1 91 ? -23.159 5.411 40.855 1.00 84.12 91 ASP A CA 1
ATOM 721 C C . ASP A 1 91 ? -23.069 6.901 41.235 1.00 84.12 91 ASP A C 1
ATOM 723 O O . ASP A 1 91 ? -23.542 7.318 42.294 1.00 84.12 91 ASP A O 1
ATOM 727 N N . HIS A 1 92 ? -22.418 7.726 40.404 1.00 77.62 92 HIS A N 1
ATOM 728 C CA . HIS A 1 92 ? -22.353 9.165 40.645 1.00 77.62 92 HIS A CA 1
ATOM 729 C C . HIS A 1 92 ? -23.741 9.810 40.544 1.00 77.62 92 HIS A C 1
ATOM 731 O O . HIS A 1 92 ? -24.625 9.355 39.818 1.00 77.62 92 HIS A O 1
ATOM 737 N N . ILE A 1 93 ? -23.916 10.929 41.246 1.00 78.75 93 ILE A N 1
ATOM 738 C CA . ILE A 1 93 ? -25.111 11.762 41.117 1.00 78.75 93 ILE A CA 1
ATOM 739 C C . ILE A 1 93 ? -24.910 12.661 39.886 1.00 78.75 93 ILE A C 1
ATOM 741 O O . ILE A 1 93 ? -24.037 13.529 39.944 1.00 78.75 93 ILE A O 1
ATOM 745 N N . PRO A 1 94 ? -25.706 12.534 38.802 1.00 78.12 94 PRO A N 1
ATOM 746 C CA . PRO A 1 94 ? -25.460 13.244 37.537 1.00 78.12 94 PRO A CA 1
ATOM 747 C C . PRO A 1 94 ? -25.367 14.767 37.674 1.00 78.12 94 PRO A C 1
ATOM 749 O O . PRO A 1 94 ? -24.627 15.421 36.954 1.00 78.12 94 PRO A O 1
ATOM 752 N N . LYS A 1 95 ? -26.082 15.341 38.650 1.00 79.62 95 LYS A N 1
ATOM 753 C CA . LYS A 1 95 ? -26.073 16.781 38.954 1.00 79.62 95 LYS A CA 1
ATOM 754 C C . LYS A 1 95 ? -24.726 17.297 39.494 1.00 79.62 95 LYS A C 1
ATOM 756 O O . LYS A 1 95 ? -24.503 18.503 39.507 1.00 79.62 95 LYS A O 1
ATOM 761 N N . HIS A 1 96 ? -23.868 16.397 39.967 1.00 74.69 96 HIS A N 1
ATOM 762 C CA . HIS A 1 96 ? -22.551 16.689 40.537 1.00 74.69 96 HIS A CA 1
ATOM 763 C C . HIS A 1 96 ? -21.417 15.985 39.777 1.00 74.69 96 HIS A C 1
ATOM 765 O O . HIS A 1 96 ? -20.296 15.932 40.278 1.00 74.69 96 HIS A O 1
ATOM 771 N N . ALA A 1 97 ? -21.706 15.428 38.597 1.00 71.94 97 ALA A N 1
ATOM 772 C CA . ALA A 1 97 ? -20.676 14.932 37.696 1.00 71.94 97 ALA A CA 1
ATOM 773 C C . ALA A 1 97 ? -19.951 16.111 37.033 1.00 71.94 97 ALA A C 1
ATOM 775 O O . ALA A 1 97 ? -20.543 17.177 36.851 1.00 71.94 97 ALA A O 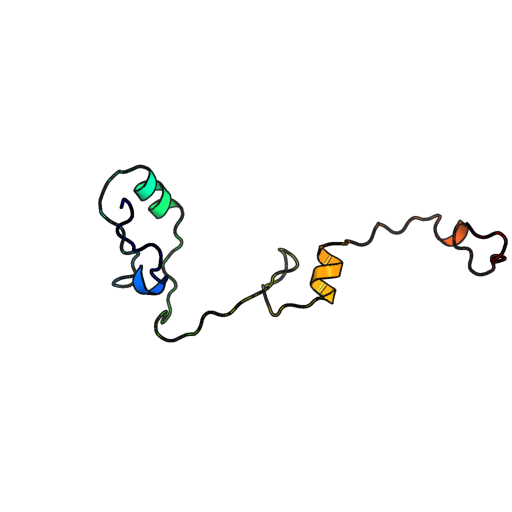1
ATOM 776 N N . PHE A 1 98 ? -18.680 15.897 36.697 1.00 64.44 98 PHE A N 1
ATOM 777 C CA . PHE A 1 98 ? -17.892 16.815 35.876 1.00 64.44 98 PHE A CA 1
ATOM 778 C C . PHE A 1 98 ? -18.452 16.912 34.454 1.00 64.44 98 PHE A C 1
ATOM 780 O O . PHE A 1 98 ? -18.907 15.866 33.932 1.00 64.44 98 PHE A O 1
#

pLDDT: mean 85.58, std 8.18, range [58.91, 95.12]